Protein AF-A0A232EFB0-F1 (afdb_monomer_lite)

Organism: NCBI:txid543379

Radius of gyration: 15.57 Å; chains: 1; bounding box: 37×32×35 Å

Sequence (92 aa):
MAVTAGEVVHLIKCLQVEVQRRDTRECYNQLPVFRGTEPLFLSPRTRLLTKAGTQIRCSGASPPMFNVGLNWIQLISAPSVVIPPETLQPQN

Structure (mmCIF, N/CA/C/O backbone):
data_AF-A0A232EFB0-F1
#
_entry.id   AF-A0A232EFB0-F1
#
loop_
_atom_site.group_PDB
_atom_site.id
_atom_site.type_symbol
_atom_site.label_atom_id
_atom_site.label_alt_id
_atom_site.label_comp_id
_atom_site.label_asym_id
_atom_site.label_entity_id
_atom_site.label_seq_id
_atom_site.pdbx_PDB_ins_code
_atom_site.Cartn_x
_atom_site.Cartn_y
_atom_site.Cartn_z
_atom_site.occupancy
_atom_site.B_iso_or_equiv
_atom_site.auth_seq_id
_atom_site.auth_comp_id
_atom_site.auth_asym_id
_atom_site.auth_atom_id
_atom_site.pdbx_PDB_model_num
ATOM 1 N N . MET A 1 1 ? -2.752 4.248 14.436 1.00 87.50 1 MET A N 1
ATOM 2 C CA . MET A 1 1 ? -2.999 5.426 13.573 1.00 87.50 1 MET A CA 1
ATOM 3 C C . MET A 1 1 ? -3.467 6.570 14.456 1.00 87.50 1 MET A C 1
ATOM 5 O O . MET A 1 1 ? -4.135 6.294 15.443 1.00 87.50 1 MET A O 1
ATOM 9 N N . ALA A 1 2 ? -3.109 7.811 14.134 1.00 91.50 2 ALA A N 1
ATOM 10 C CA . ALA A 1 2 ? -3.629 8.994 14.812 1.00 91.50 2 ALA A CA 1
ATOM 11 C C . ALA A 1 2 ? -4.420 9.831 13.803 1.00 91.50 2 ALA A C 1
ATOM 13 O O . ALA A 1 2 ? -3.967 9.994 12.669 1.00 91.50 2 ALA A O 1
ATOM 14 N N . VAL A 1 3 ? -5.596 10.311 14.197 1.00 92.31 3 VAL A N 1
ATOM 15 C CA . VAL A 1 3 ? -6.446 11.184 13.380 1.00 92.31 3 VAL A CA 1
ATOM 16 C C . VAL A 1 3 ? -6.756 12.432 14.189 1.00 92.31 3 VAL A C 1
ATOM 18 O O . VAL A 1 3 ? -7.277 12.334 15.297 1.00 92.31 3 VAL A O 1
ATOM 21 N N . THR A 1 4 ? -6.420 13.595 13.644 1.00 96.38 4 THR A N 1
ATOM 22 C CA . THR A 1 4 ? -6.790 14.897 14.202 1.00 96.38 4 THR A CA 1
ATOM 23 C C . THR A 1 4 ? -8.231 15.239 13.827 1.00 96.38 4 THR A C 1
ATOM 25 O O . THR A 1 4 ? -8.615 15.151 12.662 1.00 96.38 4 THR A O 1
ATOM 28 N N . ALA A 1 5 ? -9.027 15.634 14.818 1.00 96.12 5 ALA A N 1
ATOM 29 C CA . ALA A 1 5 ? -10.400 16.102 14.667 1.00 96.12 5 ALA A CA 1
ATOM 30 C C . ALA A 1 5 ? -10.583 17.373 15.512 1.00 96.12 5 ALA A C 1
ATOM 32 O O . ALA A 1 5 ? -10.800 17.312 16.722 1.00 96.12 5 ALA A O 1
ATOM 33 N N . GLY A 1 6 ? -10.438 18.537 14.871 1.00 95.31 6 GLY A N 1
ATOM 34 C CA . GLY A 1 6 ? -10.319 19.809 15.588 1.00 95.31 6 GLY A CA 1
ATOM 35 C C . GLY A 1 6 ? -9.074 19.818 16.480 1.00 95.31 6 GLY A C 1
ATOM 36 O O . GLY A 1 6 ? -7.990 19.450 16.031 1.00 95.31 6 GLY A O 1
ATOM 37 N N . GLU A 1 7 ? -9.241 20.196 17.746 1.00 96.56 7 GLU A N 1
ATOM 38 C CA . GLU A 1 7 ? -8.170 20.205 18.758 1.00 96.56 7 GLU A CA 1
ATOM 39 C C . GLU A 1 7 ? -7.893 18.818 19.371 1.00 96.56 7 GLU A C 1
ATOM 41 O O . GLU A 1 7 ? -6.971 18.656 20.169 1.00 96.56 7 GLU A O 1
ATOM 46 N N . VAL A 1 8 ? -8.679 17.799 19.012 1.00 97.31 8 VAL A N 1
ATOM 47 C CA . VAL A 1 8 ? -8.582 16.449 19.580 1.00 97.31 8 VAL A CA 1
ATOM 48 C C . VAL A 1 8 ? -7.800 15.523 18.649 1.00 97.31 8 VAL A C 1
ATOM 50 O O . VAL A 1 8 ? -7.940 15.570 17.426 1.00 97.31 8 VAL A O 1
ATOM 53 N N . VAL A 1 9 ? -7.000 14.622 19.230 1.00 96.75 9 VAL A N 1
ATOM 54 C CA . VAL A 1 9 ? -6.335 13.525 18.511 1.00 96.75 9 VAL A CA 1
ATOM 55 C C . VAL A 1 9 ? -6.931 12.188 18.938 1.00 96.75 9 VAL A C 1
ATOM 57 O O . VAL A 1 9 ? -6.854 11.803 20.103 1.00 96.75 9 VAL A O 1
ATOM 60 N N . HIS A 1 10 ? -7.465 11.437 17.977 1.00 95.75 10 HIS A N 1
ATOM 61 C CA . HIS A 1 10 ? -7.951 10.078 18.189 1.00 95.75 10 HIS A CA 1
ATOM 62 C C . HIS A 1 10 ? -6.873 9.054 17.844 1.00 95.75 10 HIS A C 1
ATOM 64 O O . HIS A 1 10 ? -6.347 9.038 16.728 1.00 95.75 10 HIS A O 1
ATOM 70 N N . LEU A 1 11 ? -6.585 8.151 18.783 1.00 94.81 11 LEU A N 1
ATOM 71 C CA . LEU A 1 11 ? -5.730 6.991 18.551 1.00 94.81 11 LEU A CA 1
ATOM 72 C C . LEU A 1 11 ? -6.580 5.789 18.140 1.00 94.81 11 LEU A C 1
ATOM 74 O O . LEU A 1 11 ? -7.420 5.310 18.896 1.00 94.81 11 LEU A O 1
ATOM 78 N N . ILE A 1 12 ? -6.330 5.280 16.938 1.00 92.38 12 ILE A N 1
ATOM 79 C CA . ILE A 1 12 ? -7.045 4.144 16.359 1.00 92.38 12 ILE A CA 1
ATOM 80 C C . ILE A 1 12 ? -6.082 2.962 16.264 1.00 92.38 12 ILE A C 1
ATOM 82 O O . ILE A 1 12 ? -5.012 3.057 15.642 1.00 92.38 12 ILE A O 1
ATOM 86 N N . LYS A 1 13 ? -6.465 1.837 16.875 1.00 91.19 13 LYS A N 1
ATOM 87 C CA . LYS A 1 13 ? -5.726 0.575 16.784 1.00 91.19 13 LYS A CA 1
ATOM 88 C C . LYS A 1 13 ? -5.930 -0.041 15.400 1.00 91.19 13 LYS A C 1
ATOM 90 O O . LYS A 1 13 ? -7.061 -0.249 14.972 1.00 91.19 13 LYS A O 1
ATOM 95 N N . CYS A 1 14 ? -4.834 -0.349 14.713 1.00 89.69 14 CYS A N 1
ATOM 96 C CA . CYS A 1 14 ? -4.887 -1.059 13.439 1.00 89.69 14 CYS A CA 1
ATOM 97 C C . CYS A 1 14 ? -5.033 -2.563 13.691 1.00 89.69 14 CYS A C 1
ATOM 99 O O . CYS A 1 14 ? -4.326 -3.118 14.533 1.00 89.69 14 CYS A O 1
ATOM 101 N N . LEU A 1 15 ? -5.922 -3.219 12.946 1.00 93.25 15 LEU A N 1
ATOM 102 C CA . LEU A 1 15 ? -6.002 -4.676 12.910 1.00 93.25 15 LEU A CA 1
ATOM 103 C C . LEU A 1 15 ? -5.072 -5.194 11.817 1.00 93.25 15 LEU A C 1
ATOM 105 O O . LEU A 1 15 ? -5.124 -4.725 10.680 1.00 93.25 15 LEU A O 1
ATOM 109 N N . GLN A 1 16 ? -4.219 -6.148 12.172 1.00 93.25 16 GLN A N 1
ATOM 110 C CA . GLN A 1 16 ? -3.363 -6.812 11.202 1.00 93.25 16 GLN A CA 1
ATOM 111 C C . GLN A 1 16 ? -4.206 -7.753 10.342 1.00 93.25 16 GLN A C 1
ATOM 113 O O . GLN A 1 16 ? -5.047 -8.490 10.854 1.00 93.25 16 GLN A O 1
ATOM 118 N N . VAL A 1 17 ? -3.984 -7.707 9.032 1.00 94.69 17 VAL A N 1
ATOM 119 C CA . VAL A 1 17 ? -4.678 -8.544 8.053 1.00 94.69 17 VAL A CA 1
ATOM 120 C C . VAL A 1 17 ? -3.671 -9.098 7.060 1.00 94.69 17 VAL A C 1
ATOM 122 O O . VAL A 1 17 ? -2.689 -8.432 6.727 1.00 94.69 17 VAL A O 1
ATOM 125 N N . GLU A 1 18 ? -3.921 -10.310 6.582 1.00 94.62 18 GLU A N 1
ATOM 126 C CA . GLU A 1 18 ? -3.131 -10.902 5.509 1.00 94.62 18 GLU A CA 1
ATOM 127 C C . GLU A 1 18 ? -3.555 -10.333 4.157 1.00 94.62 18 GLU A C 1
ATOM 129 O O . GLU A 1 18 ? -4.738 -10.096 3.893 1.00 94.62 18 GLU A O 1
ATOM 134 N N . VAL A 1 19 ? -2.565 -10.107 3.298 1.00 95.56 19 VAL A N 1
ATOM 135 C CA . VAL A 1 19 ? -2.761 -9.624 1.934 1.00 95.56 19 VAL A CA 1
ATOM 136 C C . VAL A 1 19 ? -1.817 -10.345 0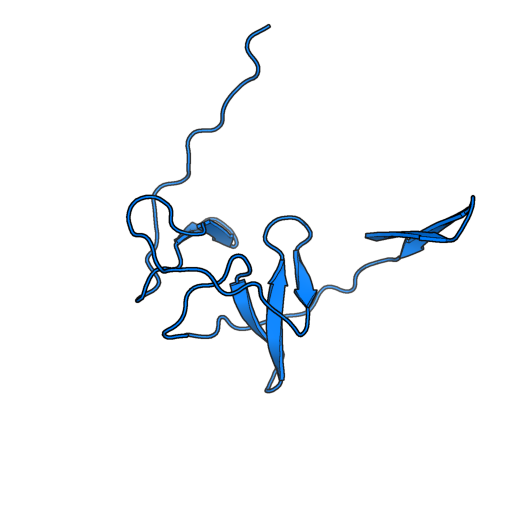.992 1.00 95.56 19 VAL A C 1
ATOM 138 O O . VAL A 1 19 ? -0.716 -10.742 1.371 1.00 95.56 19 VAL A O 1
ATOM 141 N N . GLN A 1 20 ? -2.242 -10.478 -0.256 1.00 94.94 20 GLN A N 1
ATOM 142 C CA . GLN A 1 20 ? -1.434 -11.048 -1.322 1.00 94.94 20 GLN A CA 1
ATOM 143 C C . GLN A 1 20 ? -0.982 -9.941 -2.262 1.00 94.94 20 GLN A C 1
ATOM 145 O O . GLN A 1 20 ? -1.746 -9.035 -2.585 1.00 94.94 20 GLN A O 1
ATOM 150 N N . ARG A 1 21 ? 0.272 -9.995 -2.704 1.00 91.62 21 ARG A N 1
ATOM 151 C CA . ARG A 1 21 ? 0.790 -9.048 -3.693 1.00 91.62 21 ARG A CA 1
ATOM 152 C C . ARG A 1 21 ? -0.000 -9.188 -4.992 1.00 91.62 21 ARG A C 1
ATOM 154 O O . ARG A 1 21 ? -0.248 -10.302 -5.444 1.00 91.62 21 ARG A O 1
ATOM 161 N N . ARG A 1 22 ? -0.354 -8.060 -5.600 1.00 92.19 22 ARG A N 1
ATOM 162 C CA . ARG A 1 22 ? -1.013 -8.026 -6.902 1.00 92.19 22 ARG A CA 1
ATOM 163 C C . ARG A 1 22 ? -0.035 -7.554 -7.969 1.00 92.19 22 ARG A C 1
ATOM 165 O O . ARG A 1 22 ? 0.570 -6.496 -7.822 1.00 92.19 22 ARG A O 1
ATOM 172 N N . ASP A 1 23 ? 0.074 -8.315 -9.050 1.00 88.88 23 ASP A N 1
ATOM 173 C CA . ASP A 1 23 ? 0.791 -7.892 -10.251 1.00 88.88 23 ASP A CA 1
ATOM 174 C C . ASP A 1 23 ? -0.019 -6.846 -11.031 1.00 88.88 23 ASP A C 1
ATOM 176 O O . ASP A 1 23 ? -1.221 -7.007 -11.249 1.00 88.88 23 ASP A O 1
ATOM 180 N N . THR A 1 24 ? 0.637 -5.759 -11.438 1.00 89.75 24 THR A N 1
ATOM 181 C CA . THR A 1 24 ? 0.055 -4.671 -12.239 1.00 89.75 24 THR A CA 1
ATOM 182 C C . THR A 1 24 ? 1.018 -4.286 -13.357 1.00 89.75 24 THR A C 1
ATOM 184 O O . THR A 1 24 ? 2.227 -4.457 -13.217 1.00 89.75 24 THR A O 1
ATOM 187 N N . ARG A 1 25 ? 0.496 -3.771 -14.478 1.00 88.81 25 ARG A N 1
ATOM 188 C CA . ARG A 1 25 ? 1.339 -3.249 -15.574 1.00 88.81 25 ARG A CA 1
ATOM 189 C C . ARG A 1 25 ? 1.787 -1.815 -15.296 1.00 88.81 25 ARG A C 1
ATOM 191 O O . ARG A 1 25 ? 2.815 -1.367 -15.794 1.00 88.81 25 ARG A O 1
ATOM 198 N N . GLU A 1 26 ? 0.998 -1.105 -14.504 1.00 91.56 26 GLU A N 1
ATOM 199 C CA . GLU A 1 26 ? 1.203 0.261 -14.063 1.00 91.56 26 GLU A CA 1
ATOM 200 C C . GLU A 1 26 ? 2.011 0.297 -12.760 1.00 91.56 26 GLU A C 1
ATOM 202 O O . GLU A 1 26 ? 1.926 -0.614 -11.930 1.00 91.56 26 GLU A O 1
ATOM 207 N N . CYS A 1 27 ? 2.759 1.383 -12.558 1.00 91.62 27 CYS A N 1
ATOM 208 C CA . CYS A 1 27 ? 3.545 1.611 -11.350 1.00 91.62 27 CYS A CA 1
ATOM 209 C C . CYS A 1 27 ? 2.810 2.544 -10.383 1.00 91.62 27 CYS A C 1
ATOM 211 O O . CYS A 1 27 ? 2.168 3.510 -10.797 1.00 91.62 27 CYS A O 1
ATOM 213 N N . TYR A 1 28 ? 2.944 2.277 -9.085 1.00 94.88 28 TYR A N 1
ATOM 214 C CA . TYR A 1 28 ? 2.290 3.033 -8.018 1.00 94.88 28 TYR A CA 1
ATOM 215 C C . TYR A 1 28 ? 3.269 3.328 -6.880 1.00 94.88 28 TYR A C 1
ATOM 217 O O . TYR A 1 28 ? 4.160 2.529 -6.600 1.00 94.88 28 TYR A O 1
ATOM 225 N N . ASN A 1 29 ? 3.065 4.441 -6.171 1.00 95.00 29 ASN A N 1
ATOM 226 C CA . ASN A 1 29 ? 3.825 4.747 -4.947 1.00 95.00 29 ASN A CA 1
ATOM 227 C C . ASN A 1 29 ? 3.467 3.823 -3.767 1.00 95.00 29 ASN A C 1
ATOM 229 O O . ASN A 1 29 ? 4.197 3.748 -2.779 1.00 95.00 29 ASN A O 1
ATOM 233 N N . GLN A 1 30 ? 2.322 3.151 -3.842 1.00 96.38 30 GLN A N 1
ATOM 234 C CA . GLN A 1 30 ? 1.828 2.178 -2.875 1.00 96.38 30 GLN A CA 1
ATOM 235 C C . GLN A 1 30 ? 1.927 0.777 -3.478 1.00 96.38 30 GLN A C 1
ATOM 237 O O . GLN A 1 30 ? 1.832 0.622 -4.691 1.00 96.38 30 GLN A O 1
ATOM 242 N N . LEU A 1 31 ? 2.079 -0.248 -2.640 1.00 95.06 31 LEU A N 1
ATOM 243 C CA . LEU A 1 31 ? 2.178 -1.634 -3.096 1.00 95.06 31 LEU A CA 1
ATOM 244 C C . LEU A 1 31 ? 0.774 -2.153 -3.454 1.00 95.06 31 LEU A C 1
ATOM 246 O O . LEU A 1 31 ? -0.071 -2.229 -2.558 1.00 95.06 31 LEU A O 1
ATOM 250 N N . PRO A 1 32 ? 0.491 -2.520 -4.718 1.00 95.81 32 PRO A N 1
ATOM 251 C CA . PRO A 1 32 ? -0.785 -3.121 -5.087 1.00 95.81 32 PRO A CA 1
ATOM 252 C C . PRO A 1 32 ? -0.944 -4.495 -4.432 1.00 95.81 32 PRO A C 1
ATOM 254 O O . PRO A 1 32 ? -0.045 -5.339 -4.496 1.00 95.81 32 PRO A O 1
ATOM 257 N N . VAL A 1 33 ? -2.093 -4.732 -3.806 1.00 96.31 33 VAL A N 1
ATOM 258 C CA . VAL A 1 33 ? -2.384 -5.974 -3.085 1.00 96.31 33 VAL A CA 1
ATOM 259 C C . VAL A 1 33 ? -3.836 -6.410 -3.272 1.00 96.31 33 VAL A C 1
ATOM 261 O O . VAL A 1 33 ? -4.703 -5.622 -3.647 1.00 96.31 33 VAL A O 1
ATOM 264 N N . PHE A 1 34 ? -4.104 -7.673 -2.970 1.00 97.56 34 PHE A N 1
ATOM 265 C CA . PHE A 1 34 ? -5.432 -8.213 -2.745 1.00 97.56 34 PHE A CA 1
ATOM 266 C C . PHE A 1 34 ? -5.630 -8.526 -1.265 1.00 97.56 34 PHE A C 1
ATOM 268 O O . PHE A 1 34 ? -4.769 -9.135 -0.626 1.00 97.56 34 PHE A O 1
ATOM 275 N N . ARG A 1 35 ? -6.794 -8.156 -0.732 1.00 96.50 35 ARG A N 1
ATOM 276 C CA . ARG A 1 35 ? -7.309 -8.683 0.535 1.00 96.50 35 ARG A CA 1
ATOM 277 C C . ARG A 1 35 ? -8.451 -9.639 0.206 1.00 96.50 35 ARG A C 1
ATOM 279 O O . ARG A 1 35 ? -9.566 -9.202 -0.069 1.00 96.50 35 ARG A O 1
ATOM 286 N N . GLY A 1 36 ? -8.161 -10.938 0.173 1.00 94.12 36 GLY A N 1
ATOM 287 C CA . GLY A 1 36 ? -9.075 -11.907 -0.436 1.00 94.12 36 GLY A CA 1
ATOM 288 C C . GLY A 1 36 ? -9.225 -11.605 -1.928 1.00 94.12 36 GLY A C 1
ATOM 289 O O . GLY A 1 36 ? -8.252 -11.695 -2.666 1.00 94.12 36 GLY A O 1
ATOM 290 N N . THR A 1 37 ? -10.416 -11.196 -2.361 1.00 95.44 37 THR A N 1
ATOM 291 C CA . THR A 1 37 ? -10.683 -10.777 -3.749 1.00 95.44 37 THR A CA 1
ATOM 292 C C . THR A 1 37 ? -10.688 -9.258 -3.936 1.00 95.44 37 THR A C 1
ATOM 294 O O . THR A 1 37 ? -10.767 -8.789 -5.070 1.00 95.44 37 THR A O 1
ATOM 297 N N . GLU A 1 38 ? -10.606 -8.471 -2.854 1.00 97.06 38 GLU A N 1
ATOM 298 C CA . GLU A 1 38 ? -10.717 -7.013 -2.936 1.00 97.06 38 GLU A CA 1
ATOM 299 C C . GLU A 1 38 ? -9.384 -6.381 -3.386 1.00 97.06 38 GLU A C 1
ATOM 301 O O . GLU A 1 38 ? -8.365 -6.547 -2.701 1.00 97.06 38 GLU A O 1
ATOM 306 N N . PRO A 1 39 ? -9.367 -5.645 -4.514 1.00 97.25 39 PRO A N 1
ATOM 307 C CA . PRO A 1 39 ? -8.196 -4.913 -4.982 1.00 97.25 39 PRO A CA 1
ATOM 308 C C . PRO A 1 39 ? -7.918 -3.678 -4.114 1.00 97.25 39 PRO A C 1
ATOM 310 O O . PRO A 1 39 ? -8.727 -2.755 -4.075 1.00 97.25 39 PRO A O 1
ATOM 313 N N . LEU A 1 40 ? -6.747 -3.612 -3.478 1.00 97.69 40 LEU A N 1
ATOM 314 C CA . LEU A 1 40 ? -6.346 -2.518 -2.587 1.00 97.69 40 LEU A CA 1
ATOM 315 C C . LEU A 1 40 ? -4.880 -2.110 -2.814 1.00 97.69 40 LEU A C 1
ATOM 317 O O . LEU A 1 40 ? -4.155 -2.688 -3.627 1.00 97.69 40 LEU A O 1
ATOM 321 N N . PHE A 1 41 ? -4.439 -1.096 -2.076 1.00 97.50 41 PHE A N 1
ATOM 322 C CA . PHE A 1 41 ? -3.067 -0.603 -2.063 1.00 97.50 41 PHE A CA 1
ATOM 323 C C . PHE A 1 41 ? -2.551 -0.514 -0.628 1.00 97.50 41 PHE A C 1
ATOM 325 O O . PHE A 1 41 ? -3.258 -0.048 0.260 1.00 97.50 41 PHE A O 1
ATOM 332 N N . LEU A 1 42 ? -1.313 -0.940 -0.393 1.00 96.06 42 LEU A N 1
ATOM 333 C CA . LEU A 1 42 ? -0.645 -0.859 0.901 1.00 96.06 42 LEU A CA 1
ATOM 334 C C . LEU A 1 42 ? 0.298 0.348 0.930 1.00 96.06 42 LEU A C 1
ATOM 336 O O . LEU A 1 42 ? 1.223 0.453 0.118 1.00 96.06 42 LEU A O 1
ATOM 340 N N . SER A 1 43 ? 0.095 1.253 1.885 1.00 95.00 43 SER A N 1
ATOM 341 C CA . SER A 1 43 ? 0.956 2.425 2.037 1.00 95.00 43 SER A CA 1
ATOM 342 C C . SER A 1 43 ? 2.389 2.029 2.459 1.00 95.00 43 SER A C 1
ATOM 344 O O . SER A 1 43 ? 2.569 1.181 3.339 1.00 95.00 43 SER A O 1
ATOM 346 N N . PRO A 1 44 ? 3.438 2.651 1.884 1.00 92.31 44 PRO A N 1
ATOM 347 C CA . PRO A 1 44 ? 4.830 2.234 2.098 1.00 92.31 44 PRO A CA 1
ATOM 348 C C . PRO A 1 44 ? 5.325 2.439 3.536 1.00 92.31 44 PRO A C 1
ATOM 350 O O . PRO A 1 44 ? 6.134 1.658 4.032 1.00 92.31 44 PRO A O 1
ATOM 353 N N . ARG A 1 45 ? 4.848 3.493 4.214 1.00 88.88 45 ARG A N 1
ATOM 354 C CA . ARG A 1 45 ? 5.297 3.869 5.566 1.00 88.88 45 ARG A CA 1
ATOM 355 C C . ARG A 1 45 ? 4.360 3.366 6.656 1.00 88.88 45 ARG A C 1
ATOM 357 O O . ARG A 1 45 ? 4.806 2.704 7.583 1.00 88.88 45 ARG A O 1
ATOM 364 N N . THR A 1 46 ? 3.066 3.667 6.542 1.00 91.75 46 THR A N 1
ATOM 365 C CA . THR A 1 46 ? 2.088 3.350 7.596 1.00 91.75 46 THR A CA 1
ATOM 366 C C . THR A 1 46 ? 1.522 1.935 7.505 1.00 91.75 46 THR A C 1
ATOM 368 O O . THR A 1 46 ? 0.867 1.507 8.451 1.00 91.75 46 THR A O 1
ATOM 371 N N . ARG A 1 47 ? 1.769 1.207 6.401 1.00 92.75 47 ARG A N 1
ATOM 372 C CA . ARG A 1 47 ? 1.223 -0.137 6.132 1.00 92.75 47 ARG A CA 1
ATOM 37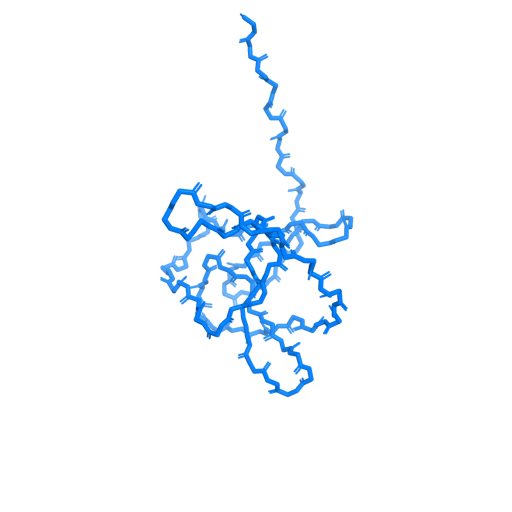3 C C . ARG A 1 47 ? -0.304 -0.199 6.239 1.00 92.75 47 ARG A C 1
ATOM 375 O O . ARG A 1 47 ? -0.870 -1.222 6.608 1.00 92.75 47 ARG A O 1
ATOM 382 N N . LEU A 1 48 ? -0.973 0.905 5.922 1.00 94.44 48 LEU A N 1
ATOM 383 C CA . LEU A 1 48 ? -2.427 0.987 5.885 1.00 94.44 48 LEU A CA 1
ATOM 384 C C . LEU A 1 48 ? -2.924 0.610 4.495 1.00 94.44 48 LEU A C 1
ATOM 386 O O . LEU A 1 48 ? -2.308 0.975 3.492 1.00 94.44 48 LEU A O 1
ATOM 390 N N . LEU A 1 49 ? -4.051 -0.096 4.453 1.00 96.00 49 LEU A N 1
ATOM 391 C CA . LEU A 1 49 ? -4.733 -0.410 3.207 1.00 96.00 49 LEU A CA 1
ATOM 392 C C . LEU A 1 49 ? -5.598 0.771 2.766 1.00 96.00 49 LEU A C 1
ATOM 394 O O . LEU A 1 49 ? -6.379 1.311 3.550 1.00 96.00 49 LEU A O 1
ATOM 398 N N . THR A 1 50 ? -5.475 1.149 1.500 1.00 95.88 50 THR A N 1
ATOM 399 C CA . THR A 1 50 ? -6.254 2.203 0.853 1.00 95.88 50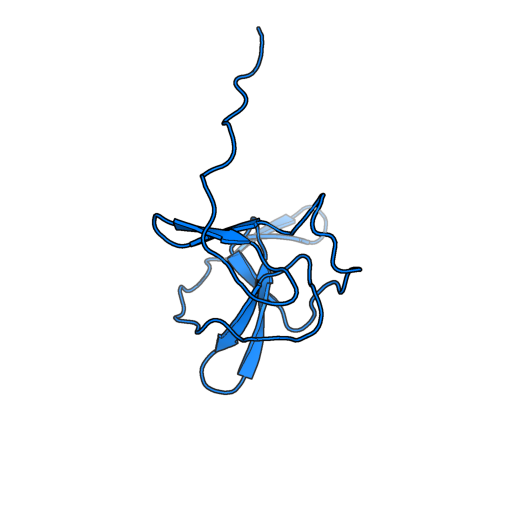 THR A CA 1
ATOM 400 C C . THR A 1 50 ? -6.881 1.676 -0.432 1.00 95.88 50 THR A C 1
ATOM 402 O O . THR A 1 50 ? -6.344 0.788 -1.093 1.00 95.88 50 THR A O 1
ATOM 405 N N . LYS A 1 51 ? -8.035 2.233 -0.808 1.00 96.25 51 LYS A N 1
ATOM 406 C CA . LYS A 1 51 ? -8.716 1.875 -2.064 1.00 96.25 51 LYS A CA 1
ATOM 407 C C . LYS A 1 51 ? -8.060 2.506 -3.291 1.00 96.25 51 LYS A C 1
ATOM 409 O O . LYS A 1 51 ? -8.111 1.942 -4.377 1.00 96.25 51 LYS A O 1
ATOM 414 N N . ALA A 1 52 ? -7.436 3.666 -3.107 1.00 95.12 52 ALA A N 1
ATOM 415 C CA . ALA A 1 52 ? -6.743 4.392 -4.160 1.00 95.12 52 ALA A CA 1
ATOM 416 C C . ALA A 1 52 ? -5.227 4.317 -3.961 1.00 95.12 52 ALA A C 1
ATOM 418 O O . ALA A 1 52 ? -4.727 4.465 -2.840 1.00 95.12 52 ALA A O 1
ATOM 419 N N . GLY A 1 53 ? -4.522 4.105 -5.068 1.00 94.50 53 GLY A N 1
ATOM 420 C CA . GLY A 1 53 ? -3.079 4.249 -5.184 1.00 94.50 53 GLY A CA 1
ATOM 421 C C . GLY A 1 53 ? -2.739 5.464 -6.043 1.00 94.50 53 GLY A C 1
ATOM 422 O O . GLY A 1 53 ? -3.512 5.875 -6.906 1.00 94.50 53 GLY A O 1
ATOM 423 N N . THR A 1 54 ? -1.564 6.033 -5.820 1.00 96.06 54 THR A N 1
ATOM 424 C CA . THR A 1 54 ? -1.001 7.109 -6.632 1.00 96.06 54 THR A CA 1
ATOM 425 C C . THR A 1 54 ? -0.225 6.482 -7.777 1.00 96.06 54 THR A C 1
ATOM 427 O O . THR A 1 54 ? 0.886 5.987 -7.571 1.00 96.06 54 THR A O 1
ATOM 430 N N . GLN A 1 55 ? -0.824 6.466 -8.967 1.00 95.12 55 GLN A N 1
ATOM 431 C CA . GLN A 1 55 ? -0.151 5.992 -10.172 1.00 95.12 55 GLN A CA 1
ATOM 432 C C . GLN A 1 55 ? 0.993 6.940 -10.538 1.00 95.12 55 GLN A C 1
ATOM 434 O O . GLN A 1 55 ? 0.856 8.160 -10.465 1.00 95.12 55 GLN A O 1
ATOM 439 N N . ILE A 1 56 ? 2.120 6.367 -10.940 1.00 93.81 56 ILE A N 1
ATOM 440 C CA . ILE A 1 56 ? 3.315 7.089 -11.364 1.00 93.81 56 ILE A CA 1
ATOM 441 C C . ILE A 1 56 ? 3.802 6.559 -12.709 1.00 93.81 56 ILE A C 1
ATOM 443 O O . ILE A 1 56 ? 3.437 5.467 -13.152 1.00 93.81 56 ILE A O 1
ATOM 447 N N . ARG A 1 57 ? 4.692 7.318 -13.349 1.00 91.81 57 ARG A N 1
ATOM 448 C CA . ARG A 1 57 ? 5.461 6.802 -14.478 1.00 91.81 57 ARG A CA 1
ATOM 449 C C . ARG A 1 57 ? 6.459 5.765 -13.967 1.00 91.81 57 ARG A C 1
ATOM 451 O O . ARG A 1 57 ? 7.222 6.044 -13.047 1.00 91.81 57 ARG A O 1
ATOM 458 N N . CYS A 1 58 ? 6.481 4.592 -14.591 1.00 89.56 58 CYS A N 1
ATOM 459 C CA . CYS A 1 58 ? 7.497 3.588 -14.304 1.00 89.56 58 CYS A CA 1
ATOM 460 C C . CYS A 1 58 ? 8.896 4.134 -14.637 1.00 89.56 58 CYS A C 1
ATOM 462 O O . CYS A 1 58 ? 9.128 4.618 -15.746 1.00 89.56 58 CYS A O 1
ATOM 464 N N . SER A 1 59 ? 9.815 4.057 -13.674 1.00 87.75 59 SER A N 1
ATOM 465 C CA . SER A 1 59 ? 11.192 4.543 -13.785 1.00 87.75 59 SER A CA 1
ATOM 466 C C . SER A 1 59 ? 12.143 3.494 -13.224 1.00 87.75 59 SER A C 1
ATOM 468 O O . SER A 1 59 ? 12.033 3.132 -12.056 1.00 87.75 59 SER A O 1
ATOM 470 N N . GLY A 1 60 ? 13.086 3.021 -14.042 1.00 85.44 60 GLY A N 1
ATOM 471 C CA . GLY A 1 60 ? 14.159 2.137 -13.571 1.00 85.44 60 GLY A CA 1
ATOM 472 C C . GLY A 1 60 ? 15.213 2.866 -12.732 1.00 85.44 60 GLY A C 1
ATOM 473 O O . GLY A 1 60 ? 15.880 2.241 -11.920 1.00 85.44 60 GLY A O 1
ATOM 474 N N . ALA A 1 61 ? 15.340 4.188 -12.893 1.00 87.25 61 ALA A N 1
ATOM 475 C CA . ALA A 1 61 ? 16.281 5.001 -12.122 1.00 87.25 61 ALA A CA 1
ATOM 476 C C . ALA A 1 61 ? 15.768 5.323 -10.708 1.00 87.25 61 ALA A C 1
ATOM 478 O O . ALA A 1 61 ? 16.557 5.561 -9.800 1.00 87.25 61 ALA A O 1
ATOM 479 N N . SER A 1 62 ? 14.446 5.352 -10.524 1.00 87.31 62 SER A N 1
ATOM 480 C CA . SER A 1 62 ? 13.796 5.714 -9.261 1.00 87.31 62 SER A CA 1
ATOM 481 C C . SER A 1 62 ? 12.540 4.870 -8.998 1.00 87.31 62 SER A C 1
ATOM 483 O O . SER A 1 62 ? 11.426 5.403 -8.957 1.00 87.31 62 SER A O 1
ATOM 485 N N . PRO A 1 63 ? 12.681 3.541 -8.850 1.00 90.44 63 PRO A N 1
ATOM 486 C CA . PRO A 1 63 ? 11.539 2.672 -8.622 1.00 90.44 63 PRO A CA 1
ATOM 487 C C . PRO A 1 63 ? 11.032 2.782 -7.173 1.00 90.44 63 PRO A C 1
ATOM 489 O O . PRO A 1 63 ? 11.828 2.922 -6.239 1.00 90.44 63 PRO A O 1
ATOM 492 N N . PRO A 1 64 ? 9.715 2.659 -6.936 1.00 92.38 64 PRO A N 1
ATOM 493 C CA . PRO A 1 64 ? 9.180 2.450 -5.597 1.00 92.38 64 PRO A CA 1
ATOM 494 C C . PRO A 1 64 ? 9.727 1.151 -5.000 1.00 92.38 64 PRO A C 1
ATOM 496 O O . PRO A 1 64 ? 9.599 0.078 -5.598 1.00 92.38 64 PRO A O 1
ATOM 499 N N . MET A 1 65 ? 10.309 1.250 -3.806 1.00 91.94 65 MET A N 1
ATOM 500 C CA . MET A 1 65 ? 10.868 0.117 -3.072 1.00 91.94 65 MET A CA 1
ATOM 501 C C . MET A 1 65 ? 10.106 -0.121 -1.771 1.00 91.94 65 MET A C 1
ATOM 503 O O . MET A 1 65 ? 9.761 0.817 -1.048 1.00 91.94 65 MET A O 1
ATOM 507 N N . PHE A 1 66 ? 9.881 -1.391 -1.451 1.00 92.12 66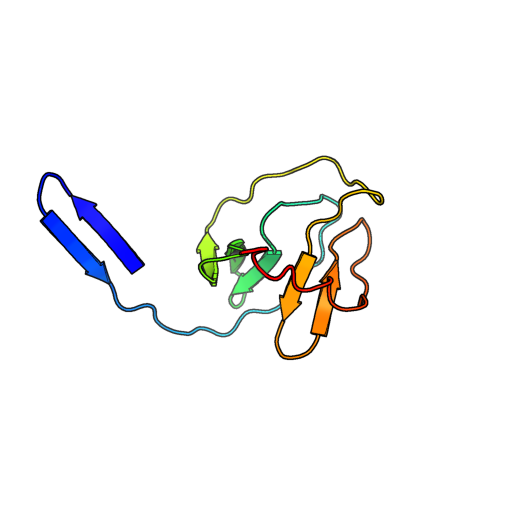 PHE A N 1
ATOM 508 C CA . PHE A 1 66 ? 9.163 -1.818 -0.257 1.00 92.12 66 PHE A CA 1
ATOM 509 C C . PHE A 1 66 ? 9.973 -2.878 0.474 1.00 92.12 66 PHE A C 1
ATOM 511 O O . PHE A 1 66 ? 10.431 -3.849 -0.123 1.00 92.12 66 PHE A O 1
ATOM 518 N N . ASN A 1 67 ? 10.092 -2.722 1.788 1.00 91.38 67 ASN A N 1
ATOM 519 C CA . ASN A 1 67 ? 10.593 -3.783 2.649 1.00 91.38 67 ASN A CA 1
ATOM 520 C C . ASN A 1 67 ? 9.432 -4.745 2.958 1.00 91.38 67 ASN A C 1
ATOM 522 O O . ASN A 1 67 ? 8.408 -4.315 3.488 1.00 91.38 67 ASN A O 1
ATOM 526 N N . VAL A 1 68 ? 9.524 -6.022 2.614 1.00 87.81 68 VAL A N 1
ATOM 527 C CA . VAL A 1 68 ? 8.494 -7.025 2.909 1.00 87.81 68 VAL A CA 1
ATOM 528 C C . VAL A 1 68 ? 9.159 -8.203 3.613 1.00 87.81 68 VAL A C 1
ATOM 530 O O . VAL A 1 68 ? 9.864 -9.003 2.999 1.00 87.81 68 VAL A O 1
ATOM 533 N N . GLY A 1 69 ? 8.939 -8.300 4.926 1.00 84.75 69 GLY A N 1
ATOM 534 C CA . GLY A 1 69 ? 9.625 -9.275 5.772 1.00 84.75 69 GLY A CA 1
ATOM 535 C C . GLY A 1 69 ? 11.114 -8.952 5.885 1.00 84.75 69 GLY A C 1
ATOM 536 O O . GLY A 1 69 ? 11.478 -7.943 6.480 1.00 84.75 69 GLY A O 1
ATOM 537 N N . LEU A 1 70 ? 11.955 -9.819 5.319 1.00 84.25 70 LEU A N 1
ATOM 538 C CA . LEU A 1 70 ? 13.415 -9.658 5.280 1.00 84.25 70 LEU A CA 1
ATOM 539 C C . LEU A 1 70 ? 13.930 -9.179 3.915 1.00 84.25 70 LEU A C 1
ATOM 541 O O . LEU A 1 70 ? 15.124 -8.941 3.759 1.00 84.25 70 LEU A O 1
ATOM 545 N N . ASN A 1 71 ? 13.043 -9.044 2.926 1.00 88.69 71 ASN A N 1
ATOM 546 C CA . ASN A 1 71 ? 13.424 -8.785 1.544 1.00 88.69 71 ASN A CA 1
ATOM 547 C C . ASN A 1 71 ? 12.995 -7.388 1.110 1.00 88.69 71 ASN A C 1
ATOM 549 O O . ASN A 1 71 ? 11.875 -6.950 1.380 1.00 88.69 71 ASN A O 1
ATOM 553 N N . TRP A 1 72 ? 13.865 -6.720 0.362 1.00 90.62 72 TRP A N 1
ATOM 554 C CA . TRP A 1 72 ? 13.491 -5.527 -0.379 1.00 90.62 72 TRP A CA 1
ATOM 555 C C . TRP A 1 72 ? 13.028 -5.921 -1.773 1.00 90.62 72 TRP A C 1
ATOM 557 O O . TRP A 1 72 ? 13.666 -6.719 -2.460 1.00 90.62 72 TRP A O 1
ATOM 56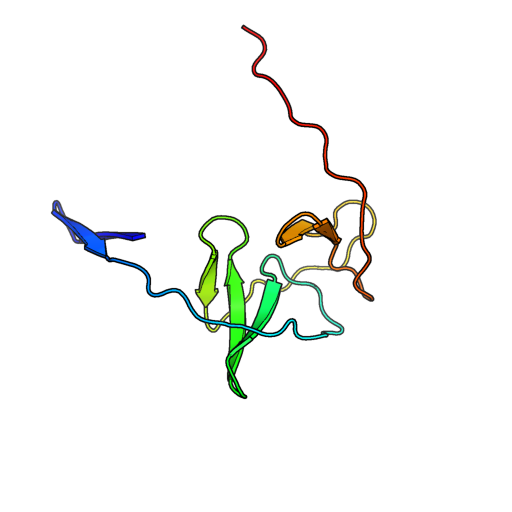7 N N . ILE A 1 73 ? 11.896 -5.362 -2.180 1.00 89.62 73 ILE A N 1
ATOM 568 C CA . ILE A 1 73 ? 11.353 -5.526 -3.524 1.00 89.62 73 ILE A CA 1
ATOM 569 C C . ILE A 1 73 ? 11.198 -4.158 -4.171 1.00 89.62 73 ILE A C 1
ATOM 571 O O . ILE A 1 73 ? 10.802 -3.195 -3.510 1.00 89.62 73 ILE A O 1
ATOM 575 N N . GLN A 1 74 ? 11.472 -4.087 -5.468 1.00 87.62 74 GLN A N 1
ATOM 576 C CA . GLN A 1 74 ? 11.135 -2.928 -6.287 1.00 87.62 74 GLN A CA 1
ATOM 577 C C . GLN A 1 74 ? 9.958 -3.258 -7.201 1.00 87.62 74 GLN A C 1
ATOM 579 O O . GLN A 1 74 ? 9.832 -4.386 -7.687 1.00 87.62 74 GLN A O 1
ATOM 584 N N . LEU A 1 75 ? 9.101 -2.270 -7.443 1.00 80.81 75 LEU A N 1
ATOM 585 C CA . LEU A 1 75 ? 7.992 -2.386 -8.386 1.00 80.81 75 LEU A CA 1
ATOM 586 C C . LEU A 1 75 ? 8.313 -1.592 -9.653 1.00 80.81 75 LEU A C 1
ATOM 588 O O . LEU A 1 75 ? 8.045 -0.394 -9.742 1.00 80.81 75 LEU A O 1
ATOM 592 N N . ILE A 1 76 ? 8.890 -2.284 -10.630 1.00 76.38 76 ILE A N 1
ATOM 593 C CA . ILE A 1 76 ? 8.899 -1.860 -12.036 1.00 76.38 76 ILE A CA 1
ATOM 594 C C . ILE A 1 76 ? 7.893 -2.726 -12.811 1.00 76.38 76 ILE A C 1
ATOM 596 O O . ILE A 1 76 ? 7.137 -3.481 -12.201 1.00 76.38 76 ILE A O 1
ATOM 600 N N . SER A 1 77 ? 7.872 -2.639 -14.143 1.00 66.44 77 SER A N 1
ATOM 601 C CA . SER A 1 77 ? 6.984 -3.434 -15.014 1.00 66.44 77 SER A CA 1
ATOM 602 C C . SER A 1 77 ? 6.984 -4.944 -14.720 1.00 66.44 77 SER A C 1
ATOM 604 O O . SER A 1 77 ? 6.001 -5.616 -15.023 1.00 66.44 77 SER A O 1
ATOM 606 N N . ALA A 1 78 ? 8.043 -5.465 -14.094 1.00 68.19 78 ALA A N 1
ATOM 607 C CA . ALA A 1 78 ? 8.017 -6.723 -13.361 1.00 68.19 78 ALA A CA 1
ATOM 608 C C . ALA A 1 78 ? 8.661 -6.543 -11.969 1.00 68.19 78 ALA A C 1
ATOM 610 O O . ALA A 1 78 ? 9.712 -5.911 -11.857 1.00 68.19 78 ALA A O 1
ATOM 611 N N . PRO A 1 79 ? 8.071 -7.092 -10.898 1.00 66.25 79 PRO A N 1
ATOM 612 C CA . PRO A 1 79 ? 8.657 -7.053 -9.560 1.00 66.25 79 PRO A CA 1
ATOM 613 C C . PRO A 1 79 ? 9.983 -7.829 -9.523 1.00 66.25 79 PRO A C 1
ATOM 615 O O . PRO A 1 79 ? 10.073 -8.943 -10.038 1.00 66.25 79 PRO A O 1
ATOM 618 N N . SER A 1 80 ? 10.999 -7.281 -8.858 1.00 77.19 80 SER A N 1
ATOM 619 C CA . SER A 1 80 ? 12.264 -7.986 -8.620 1.00 77.19 80 SER A CA 1
ATOM 620 C C . SER A 1 80 ? 12.759 -7.769 -7.192 1.00 77.19 80 SER A C 1
ATOM 622 O O . SER A 1 80 ? 12.556 -6.702 -6.606 1.00 77.19 80 SER A O 1
ATOM 624 N N . VAL A 1 81 ? 13.409 -8.788 -6.627 1.00 80.69 81 VAL A N 1
ATOM 625 C CA . VAL A 1 81 ? 14.131 -8.661 -5.352 1.00 80.69 81 VAL A CA 1
ATOM 626 C C . VAL A 1 81 ? 15.347 -7.769 -5.578 1.00 80.69 81 VAL A C 1
ATOM 628 O O . VAL A 1 81 ? 16.006 -7.871 -6.614 1.00 80.69 81 VAL A O 1
ATOM 631 N N . VAL A 1 82 ? 15.625 -6.880 -4.630 1.00 85.19 82 VAL A N 1
ATOM 632 C CA . VAL A 1 82 ? 16.742 -5.934 -4.702 1.00 85.19 82 VAL A CA 1
ATOM 633 C C . VAL A 1 82 ? 17.587 -5.974 -3.439 1.00 85.19 82 VAL A C 1
ATOM 635 O O . VAL A 1 82 ? 17.149 -6.432 -2.382 1.00 85.19 82 VAL A O 1
ATOM 638 N N . ILE A 1 83 ? 18.812 -5.472 -3.567 1.00 85.00 83 ILE A N 1
ATOM 639 C CA . ILE A 1 83 ? 19.702 -5.242 -2.432 1.00 85.00 83 ILE A CA 1
ATOM 640 C C . ILE A 1 83 ? 19.066 -4.155 -1.541 1.00 85.00 83 ILE A C 1
ATOM 642 O O . ILE A 1 83 ? 18.534 -3.177 -2.077 1.00 85.00 83 ILE A O 1
ATOM 646 N N . PRO A 1 84 ? 19.087 -4.307 -0.203 1.00 86.38 84 PRO A N 1
ATOM 647 C CA . PRO A 1 84 ? 18.624 -3.272 0.714 1.00 86.38 84 PRO A CA 1
ATOM 648 C C . PRO A 1 84 ? 19.286 -1.912 0.438 1.00 86.38 84 PRO A C 1
ATOM 650 O O . PRO A 1 84 ? 20.487 -1.874 0.162 1.00 86.38 84 PRO A O 1
ATOM 653 N N . PRO A 1 85 ? 18.546 -0.794 0.541 1.00 86.62 85 PRO A N 1
ATOM 654 C CA . PRO A 1 85 ? 19.136 0.530 0.418 1.00 86.62 85 PRO A CA 1
ATOM 655 C C . PRO A 1 85 ? 20.097 0.811 1.579 1.00 86.62 85 PRO A C 1
ATOM 657 O O . PRO A 1 85 ? 19.927 0.300 2.690 1.00 86.62 85 PRO A O 1
ATOM 660 N N . GLU A 1 86 ? 21.081 1.671 1.327 1.00 89.88 86 GLU A N 1
ATOM 661 C CA . GLU A 1 86 ? 21.998 2.145 2.359 1.00 89.88 86 GLU A CA 1
ATOM 662 C C . GLU A 1 86 ? 21.235 2.924 3.441 1.00 89.88 86 GLU A C 1
ATOM 664 O O . GLU A 1 86 ? 20.392 3.779 3.153 1.00 89.88 86 GLU A O 1
ATOM 669 N N . THR A 1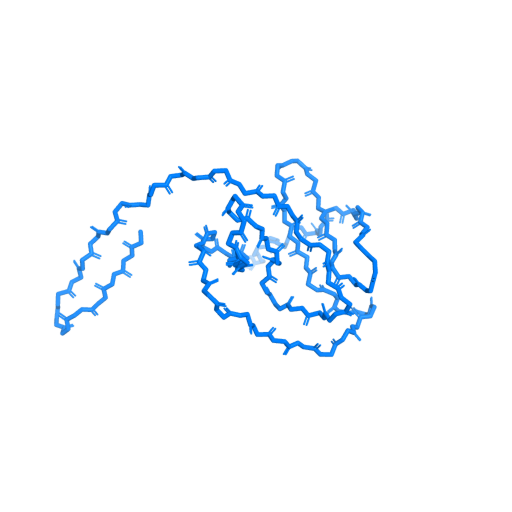 87 ? 21.515 2.614 4.708 1.00 88.19 87 THR A N 1
ATOM 670 C CA . THR A 1 87 ? 20.930 3.348 5.833 1.00 88.19 87 THR A CA 1
ATOM 671 C C . THR A 1 87 ? 21.774 4.582 6.102 1.00 88.19 87 THR A C 1
ATOM 673 O O . THR A 1 87 ? 22.878 4.477 6.630 1.00 88.19 87 THR A O 1
ATOM 676 N N . LEU A 1 88 ? 21.237 5.752 5.761 1.00 88.31 88 LEU A N 1
ATOM 677 C CA . LEU A 1 88 ? 21.885 7.020 6.073 1.00 88.31 88 LEU A CA 1
ATOM 678 C C . LEU A 1 88 ? 21.881 7.240 7.587 1.00 88.31 88 LEU A C 1
ATOM 680 O O . LEU A 1 88 ? 20.827 7.205 8.227 1.00 88.31 88 LEU A O 1
ATOM 684 N N . GLN A 1 89 ? 23.061 7.482 8.148 1.00 90.00 89 GLN A N 1
ATOM 685 C CA . GLN A 1 89 ? 23.203 7.948 9.521 1.00 90.00 89 GLN A CA 1
ATOM 686 C C . GLN A 1 89 ? 23.227 9.480 9.527 1.00 90.00 89 GLN A C 1
ATOM 688 O O . GLN A 1 89 ? 23.846 10.075 8.639 1.00 90.00 89 GLN A O 1
ATOM 693 N N . PRO A 1 90 ? 22.549 10.135 10.485 1.00 86.44 90 PRO A N 1
ATOM 694 C CA . PRO A 1 90 ? 22.676 11.575 10.640 1.00 86.44 90 PRO A CA 1
ATOM 695 C C . PRO A 1 90 ? 24.147 11.911 10.897 1.00 86.44 90 PRO A C 1
ATOM 697 O O . PRO A 1 90 ? 24.783 11.314 11.765 1.00 86.44 90 PRO A O 1
ATOM 700 N N . GLN A 1 91 ? 24.692 12.839 10.117 1.00 75.38 91 GLN A N 1
ATOM 701 C CA . GLN A 1 91 ? 25.987 13.430 10.432 1.00 75.38 91 GLN A CA 1
ATOM 702 C C . GLN A 1 91 ? 25.740 14.459 11.537 1.00 75.38 91 GLN A C 1
ATOM 704 O O . GLN A 1 91 ? 24.896 15.339 11.361 1.00 75.38 91 GLN A O 1
ATOM 709 N N . ASN A 1 92 ? 26.388 14.254 12.686 1.00 67.25 92 ASN A N 1
ATOM 710 C CA . ASN A 1 92 ? 26.327 15.156 13.841 1.00 67.25 92 ASN A CA 1
ATOM 711 C C . ASN A 1 92 ? 26.822 16.561 13.498 1.00 67.25 92 ASN A C 1
ATOM 713 O O . ASN A 1 92 ? 27.804 16.660 12.727 1.00 67.25 92 ASN A O 1
#

Secondary structure (DSSP, 8-state):
-EEEETTEEEE-PPPP---EE---SSEESSEEEEETTEEEEE-TTT--EES---EE---SSS--EEEETTEEEEESSSEEEEPPPP-PPPP-

Foldseek 3Di:
DWDDDPPDIDDDDDDDADWAFDQDQWAFLFGWIDRPNQTWTQHQPPRDTHRDTHTDPADPVDFRWHDDPPWIWTDHSDIDTDDDDDDDDDDD

pLDDT: mean 90.44, std 6.92, range [66.25, 97.69]